Protein AF-A0A3C0S9X4-F1 (afdb_monomer_lite)

Secondary structure (DSSP, 8-state):
-PPEEETTS-EE-SSHHHHHIIIIISSSEEEETTEEEEEEE-SSS-EEEEEEE--BTTB--EEEEEEGGGHHHHHHHHHHHHHH-

Sequence (85 aa):
MSVFINKNGLTVGNSSRDLFEEVMRGTGFVMGRNSSLYIENAGLHDKLIVVTRGADSRSPLRTEKFPANQFQKAVDLFTCWCAEG

pLDDT: mean 89.52, std 8.13, range [51.62, 96.38]

Foldseek 3Di:
DKFKAFPVRDTFDLDLVRVCCCCVPNRQKIDTAQKIWGWDDPDPPWIKIKIWGDDDPVDHTDIDIHTPVCSVVSSVVNVVSNVVD

Radius of gyration: 12.12 Å; chains: 1; bounding box: 34×28×29 Å

Structure (mmCIF, N/CA/C/O backbone):
data_AF-A0A3C0S9X4-F1
#
_entry.id   AF-A0A3C0S9X4-F1
#
loop_
_atom_site.group_PDB
_atom_site.id
_atom_site.type_symbol
_atom_site.label_atom_id
_atom_site.label_alt_id
_atom_site.label_comp_id
_atom_site.label_asym_id
_atom_site.label_entity_id
_atom_site.label_seq_id
_atom_site.pdbx_PDB_ins_code
_atom_site.Cartn_x
_atom_site.Cartn_y
_atom_site.Cartn_z
_atom_site.occupancy
_atom_site.B_iso_or_equiv
_atom_site.auth_seq_id
_atom_site.auth_comp_id
_atom_site.auth_asym_id
_atom_site.auth_atom_id
_atom_site.pdbx_PDB_model_num
ATOM 1 N N . MET A 1 1 ? 16.849 4.211 -4.202 1.00 51.62 1 MET A N 1
ATOM 2 C CA . MET A 1 1 ? 15.805 5.100 -3.649 1.00 51.62 1 MET A CA 1
ATOM 3 C C . MET A 1 1 ? 14.464 4.577 -4.136 1.00 51.62 1 MET A C 1
ATOM 5 O O . MET A 1 1 ? 14.235 4.606 -5.339 1.00 51.62 1 MET A O 1
ATOM 9 N N . SER A 1 2 ? 13.628 4.029 -3.259 1.00 67.75 2 SER A N 1
ATOM 10 C CA . SER A 1 2 ? 12.277 3.603 -3.640 1.00 67.75 2 SER A CA 1
ATOM 11 C C . SER A 1 2 ? 11.390 4.841 -3.716 1.00 67.75 2 SER A C 1
ATOM 13 O O . SER A 1 2 ? 11.281 5.565 -2.728 1.00 67.75 2 SER A O 1
ATOM 15 N N . VAL A 1 3 ? 10.822 5.122 -4.888 1.00 84.75 3 VAL A N 1
ATOM 16 C CA . VAL A 1 3 ? 9.832 6.191 -5.055 1.00 84.75 3 VAL A CA 1
ATOM 17 C C . VAL A 1 3 ? 8.468 5.583 -4.772 1.00 84.75 3 VAL A C 1
ATOM 19 O O . VAL A 1 3 ? 8.068 4.631 -5.443 1.00 84.75 3 VAL A O 1
ATOM 22 N N . PHE A 1 4 ? 7.783 6.110 -3.764 1.00 94.12 4 PHE A N 1
ATOM 23 C CA . PHE A 1 4 ? 6.423 5.716 -3.431 1.00 94.12 4 PHE A CA 1
ATOM 24 C C . PHE A 1 4 ? 5.449 6.782 -3.912 1.00 94.12 4 PHE A C 1
ATOM 26 O O . PHE A 1 4 ? 5.751 7.969 -3.821 1.00 94.12 4 PHE A O 1
ATOM 33 N N . ILE A 1 5 ? 4.303 6.362 -4.439 1.00 94.75 5 ILE A N 1
ATOM 34 C CA . ILE A 1 5 ? 3.303 7.245 -5.046 1.00 94.75 5 ILE A CA 1
ATOM 35 C C . ILE A 1 5 ? 1.940 6.955 -4.423 1.00 94.75 5 ILE A C 1
ATOM 37 O O . ILE A 1 5 ? 1.531 5.798 -4.363 1.00 94.75 5 ILE A O 1
ATOM 41 N N . ASN A 1 6 ? 1.222 7.976 -3.965 1.00 95.19 6 ASN A N 1
ATOM 42 C CA . ASN A 1 6 ? -0.124 7.799 -3.417 1.00 95.19 6 ASN A CA 1
ATOM 43 C C . ASN A 1 6 ? -1.208 7.761 -4.509 1.00 95.19 6 ASN A C 1
ATOM 45 O O . ASN A 1 6 ? -0.933 7.900 -5.704 1.00 95.19 6 ASN A O 1
ATOM 49 N N . LYS A 1 7 ? -2.473 7.613 -4.100 1.00 93.06 7 LYS A N 1
ATOM 50 C CA . LYS A 1 7 ? -3.627 7.569 -5.019 1.00 93.06 7 LYS A CA 1
ATOM 51 C C . LYS A 1 7 ? -3.748 8.793 -5.939 1.00 93.06 7 LYS A C 1
ATOM 53 O O . LYS A 1 7 ? -4.310 8.682 -7.024 1.00 93.06 7 LYS A O 1
ATOM 58 N N . ASN A 1 8 ? -3.226 9.942 -5.515 1.00 93.19 8 ASN A N 1
ATOM 59 C CA . ASN A 1 8 ? -3.304 11.202 -6.254 1.00 93.19 8 ASN A CA 1
ATOM 60 C C . ASN A 1 8 ? -2.112 11.414 -7.202 1.00 93.19 8 ASN A C 1
ATOM 62 O O . ASN A 1 8 ? -2.021 12.465 -7.832 1.00 93.19 8 ASN A O 1
ATOM 66 N N . GLY A 1 9 ? -1.186 10.455 -7.294 1.00 91.62 9 GLY A N 1
ATOM 67 C CA . GLY A 1 9 ? 0.026 10.599 -8.100 1.00 91.62 9 GLY A CA 1
ATOM 68 C C . GLY A 1 9 ? 1.124 11.428 -7.427 1.00 91.62 9 GLY A C 1
ATOM 69 O O . GLY A 1 9 ? 2.077 11.821 -8.096 1.00 91.62 9 GLY A O 1
ATOM 70 N N . LEU A 1 10 ? 1.008 11.706 -6.123 1.00 93.44 10 LEU A N 1
ATOM 71 C CA . LEU A 1 10 ? 2.005 12.469 -5.370 1.00 93.44 10 LEU A CA 1
ATOM 72 C C . LEU A 1 10 ? 3.041 11.542 -4.738 1.00 93.44 10 LEU A C 1
ATOM 74 O O . LEU A 1 10 ? 2.707 10.457 -4.259 1.00 93.44 10 LEU A O 1
ATOM 78 N N . THR A 1 11 ? 4.292 11.997 -4.703 1.00 93.12 11 THR A N 1
ATOM 79 C CA . THR A 1 11 ? 5.385 11.274 -4.051 1.00 93.12 11 THR A CA 1
ATOM 80 C C . THR A 1 11 ? 5.196 11.235 -2.538 1.00 93.12 11 THR A C 1
ATOM 82 O O . THR A 1 11 ? 4.961 12.263 -1.907 1.00 93.12 11 THR A O 1
ATOM 85 N N . VAL A 1 12 ? 5.361 10.049 -1.963 1.00 93.12 12 VAL A N 1
ATOM 86 C CA . VAL A 1 12 ? 5.306 9.777 -0.525 1.00 93.12 12 VAL A CA 1
ATOM 87 C C . VAL A 1 12 ? 6.724 9.517 -0.025 1.00 93.12 12 VAL A C 1
ATOM 89 O O . VAL A 1 12 ? 7.543 8.917 -0.728 1.00 93.12 12 VAL A O 1
ATOM 92 N N . GLY A 1 13 ? 7.024 9.973 1.191 1.00 90.00 13 GLY A N 1
ATOM 93 C CA . GLY A 1 13 ? 8.284 9.651 1.852 1.00 90.00 13 GLY A CA 1
ATOM 94 C C . GLY A 1 13 ? 8.450 8.143 2.062 1.00 90.00 13 GLY A C 1
ATOM 95 O O . GLY A 1 13 ? 7.485 7.382 2.089 1.00 90.00 13 GLY A O 1
ATOM 96 N N . ASN A 1 14 ? 9.696 7.692 2.183 1.00 86.88 14 ASN A N 1
ATOM 97 C CA . ASN A 1 14 ? 10.021 6.269 2.295 1.00 86.88 14 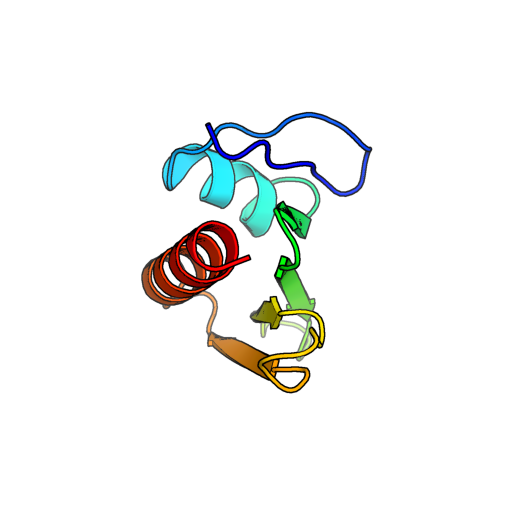ASN A CA 1
ATOM 98 C C . ASN A 1 14 ? 10.169 5.772 3.739 1.00 86.88 14 ASN A C 1
ATOM 100 O O . ASN A 1 14 ? 10.504 4.604 3.944 1.00 86.88 14 ASN A O 1
ATOM 104 N N . SER A 1 15 ? 9.936 6.633 4.732 1.00 89.88 15 SER A N 1
ATOM 105 C CA . SER A 1 15 ? 9.956 6.227 6.132 1.00 89.88 15 SER A CA 1
ATOM 106 C C . SER A 1 15 ? 8.654 5.517 6.514 1.00 89.88 15 SER A C 1
ATOM 108 O O . SER A 1 15 ? 7.588 5.784 5.957 1.00 89.88 15 SER A O 1
ATOM 110 N N . SER A 1 16 ? 8.713 4.635 7.517 1.00 88.81 16 SER A N 1
ATOM 111 C CA . SER A 1 16 ? 7.515 3.984 8.069 1.00 88.81 16 SER A CA 1
ATOM 112 C C . SER A 1 16 ? 6.481 4.996 8.567 1.00 88.81 16 SER A C 1
ATOM 114 O O . SER A 1 16 ? 5.283 4.743 8.476 1.00 88.81 16 SER A O 1
ATOM 116 N N . ARG A 1 17 ? 6.936 6.162 9.039 1.00 92.12 17 ARG A N 1
ATOM 117 C CA . ARG A 1 17 ? 6.076 7.267 9.464 1.00 92.12 17 ARG A CA 1
ATOM 118 C C . ARG A 1 17 ? 5.336 7.907 8.292 1.00 92.12 17 ARG A C 1
ATOM 120 O O . ARG A 1 17 ? 4.136 8.120 8.406 1.00 92.12 17 ARG A O 1
ATOM 127 N N . ASP A 1 18 ? 6.018 8.187 7.185 1.00 93.38 18 ASP A N 1
ATOM 128 C CA . ASP A 1 18 ? 5.380 8.794 6.007 1.00 93.38 18 ASP A CA 1
ATOM 129 C C . ASP A 1 18 ? 4.344 7.846 5.398 1.00 93.38 18 ASP A C 1
ATOM 131 O O . AS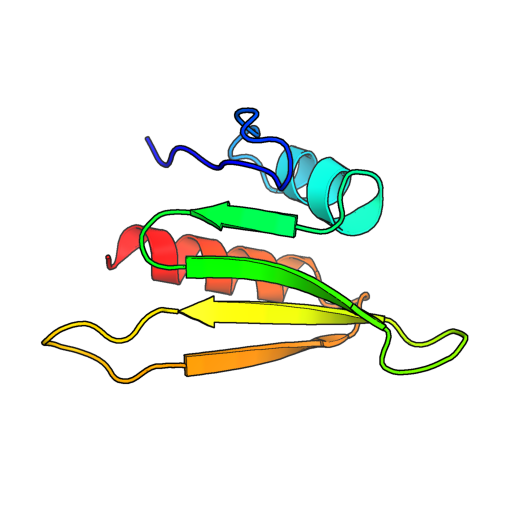P A 1 18 ? 3.228 8.252 5.076 1.00 93.38 18 ASP A O 1
ATOM 135 N N . LEU A 1 19 ? 4.687 6.556 5.324 1.00 93.50 19 LEU A N 1
ATOM 136 C CA . LEU A 1 19 ? 3.759 5.511 4.902 1.00 93.50 19 LEU A CA 1
ATOM 137 C C . LEU A 1 19 ? 2.569 5.392 5.859 1.00 93.50 19 LEU A C 1
ATOM 139 O O . LEU A 1 19 ? 1.445 5.201 5.403 1.00 93.50 19 LEU A O 1
ATOM 143 N N . PHE A 1 20 ? 2.787 5.516 7.172 1.00 93.38 20 PHE A N 1
ATOM 144 C CA . PHE A 1 20 ? 1.700 5.501 8.152 1.00 93.38 20 PHE A CA 1
ATOM 145 C C . PHE A 1 20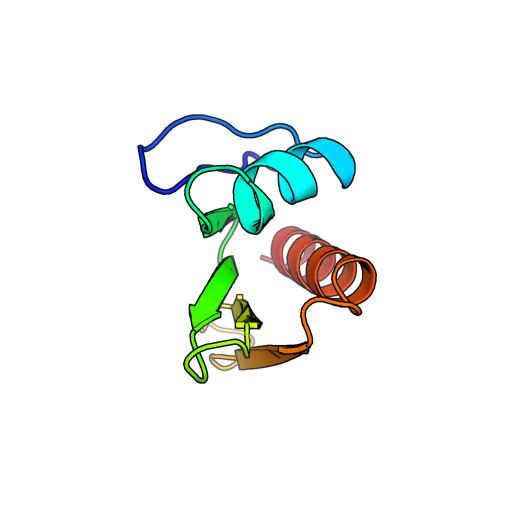 ? 0.749 6.671 7.937 1.00 93.38 20 PHE A C 1
ATOM 147 O O . PHE A 1 20 ? -0.460 6.468 7.860 1.00 93.38 20 PHE A O 1
ATOM 154 N N . GLU A 1 21 ? 1.281 7.883 7.808 1.00 93.69 21 GLU A N 1
ATOM 155 C CA . GLU A 1 21 ? 0.466 9.071 7.572 1.00 93.69 21 GLU A CA 1
ATOM 156 C C . GLU A 1 21 ? -0.345 8.930 6.280 1.00 93.69 21 GLU A C 1
ATOM 158 O O . GLU A 1 21 ? -1.554 9.138 6.301 1.00 93.69 21 GLU A O 1
ATOM 163 N N . GLU A 1 22 ? 0.260 8.475 5.182 1.00 94.88 22 GLU A N 1
ATOM 164 C CA . GLU A 1 22 ? -0.446 8.332 3.906 1.00 94.88 22 GLU A CA 1
ATOM 165 C C . GLU A 1 22 ? -1.494 7.201 3.913 1.00 94.88 22 GLU A C 1
ATOM 167 O O . GLU A 1 22 ? -2.624 7.389 3.456 1.00 94.88 22 GLU A O 1
ATOM 172 N N . VAL A 1 23 ? -1.155 6.029 4.457 1.00 93.75 23 VAL A N 1
ATOM 173 C CA . VAL A 1 23 ? -2.024 4.839 4.414 1.00 93.75 23 VAL A CA 1
ATOM 174 C C . VAL A 1 23 ? -3.102 4.872 5.499 1.00 93.75 23 VAL A C 1
ATOM 176 O O . VAL A 1 23 ? -4.217 4.419 5.265 1.00 93.75 23 VAL A O 1
ATOM 179 N N . MET A 1 24 ? -2.821 5.401 6.690 1.00 90.56 24 MET A N 1
ATOM 180 C CA . MET A 1 24 ? -3.796 5.398 7.791 1.00 90.56 24 MET A CA 1
ATOM 181 C C . MET A 1 24 ? -4.604 6.688 7.897 1.00 90.56 24 MET A C 1
ATOM 183 O O . MET A 1 24 ? -5.729 6.656 8.401 1.00 90.56 24 MET A O 1
ATOM 187 N N . ARG A 1 25 ? -4.042 7.823 7.462 1.00 90.88 25 ARG A N 1
ATOM 188 C CA . ARG A 1 25 ? -4.631 9.158 7.674 1.00 90.88 25 ARG A CA 1
ATOM 189 C C . ARG A 1 25 ? -4.837 9.946 6.377 1.00 90.88 25 ARG A C 1
ATOM 191 O O . ARG A 1 25 ? -5.664 10.853 6.365 1.00 90.88 25 ARG A O 1
ATOM 198 N N . GLY A 1 26 ? -4.104 9.604 5.321 1.00 92.12 26 GLY A N 1
ATOM 199 C CA . GLY A 1 26 ? -4.144 10.233 4.006 1.00 92.12 26 GLY A CA 1
ATOM 200 C C . GLY A 1 26 ? -5.103 9.537 3.045 1.00 92.12 26 GLY A C 1
ATOM 201 O O . GLY A 1 26 ? -6.267 9.291 3.363 1.00 92.12 26 GLY A O 1
ATOM 202 N N . THR A 1 27 ? -4.622 9.236 1.837 1.00 93.56 27 THR A N 1
ATOM 203 C CA . THR A 1 27 ? -5.448 8.651 0.767 1.00 93.56 27 THR A CA 1
ATOM 204 C C . THR A 1 27 ? -5.775 7.175 0.978 1.00 93.56 27 THR A C 1
ATOM 206 O O . THR A 1 27 ? -6.645 6.639 0.286 1.00 93.56 27 THR A O 1
ATOM 209 N N . GLY A 1 28 ? -5.098 6.512 1.919 1.00 94.25 28 GLY A N 1
ATOM 210 C CA . GLY A 1 28 ? -5.320 5.100 2.205 1.00 94.25 28 GLY A CA 1
ATOM 211 C C . GLY A 1 28 ? -4.626 4.149 1.239 1.00 94.25 28 GLY A C 1
ATOM 212 O O . GLY A 1 28 ? -4.942 2.961 1.239 1.00 94.25 28 GLY A O 1
ATOM 213 N N . PHE A 1 29 ? -3.731 4.649 0.385 1.00 94.81 29 PHE A N 1
ATOM 214 C CA . PHE A 1 29 ? -3.150 3.869 -0.698 1.00 94.81 29 PHE A CA 1
ATOM 215 C C .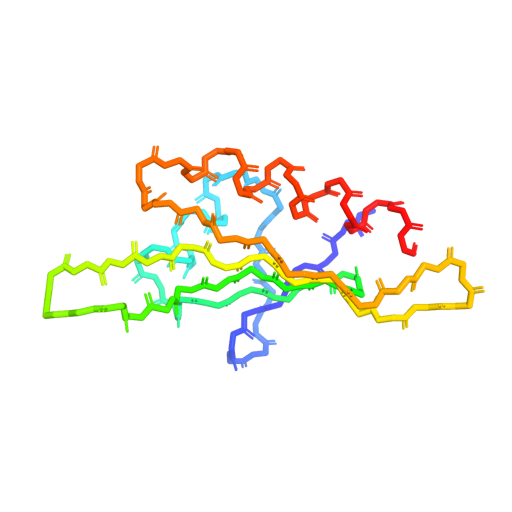 PHE A 1 29 ? -1.779 4.406 -1.110 1.00 94.81 29 PHE A C 1
ATOM 217 O O . PHE A 1 29 ? -1.615 5.596 -1.379 1.00 94.81 29 PHE A O 1
ATOM 224 N N . VAL A 1 30 ? -0.813 3.499 -1.221 1.00 96.00 30 VAL A N 1
ATOM 225 C CA . VAL A 1 30 ? 0.550 3.759 -1.679 1.00 96.00 30 VAL A CA 1
ATOM 226 C C . VAL A 1 30 ? 0.967 2.684 -2.678 1.00 96.00 30 VAL A C 1
ATOM 228 O O . VAL A 1 30 ? 0.779 1.491 -2.457 1.00 96.00 30 VAL A O 1
ATOM 231 N N . MET A 1 31 ? 1.581 3.107 -3.777 1.00 94.31 31 MET A N 1
ATOM 232 C CA . MET A 1 31 ? 2.245 2.256 -4.759 1.00 94.31 31 MET A CA 1
ATOM 233 C C . MET A 1 31 ? 3.750 2.369 -4.615 1.00 94.31 31 MET A C 1
ATOM 235 O O . MET A 1 31 ? 4.295 3.455 -4.425 1.00 94.31 31 MET A O 1
ATOM 239 N N . GLY A 1 32 ? 4.415 1.236 -4.771 1.00 92.19 32 GLY A N 1
ATOM 240 C CA . GLY A 1 32 ? 5.849 1.140 -4.961 1.00 92.19 32 GLY A CA 1
ATOM 241 C C . GLY A 1 32 ? 6.169 0.295 -6.186 1.00 92.19 32 GLY A C 1
ATOM 242 O O . GLY A 1 32 ? 5.316 0.002 -7.027 1.00 92.19 32 GLY A O 1
ATOM 243 N N . ARG A 1 33 ? 7.431 -0.108 -6.300 1.00 90.06 33 ARG A N 1
ATOM 244 C CA . ARG A 1 33 ? 7.892 -0.919 -7.425 1.00 90.06 33 ARG A CA 1
ATOM 245 C C . ARG A 1 33 ? 7.245 -2.306 -7.379 1.00 90.06 33 ARG A C 1
ATOM 247 O O . ARG A 1 33 ? 7.467 -3.063 -6.439 1.00 90.06 33 ARG A O 1
ATOM 254 N N . ASN A 1 34 ? 6.434 -2.614 -8.393 1.00 90.06 34 ASN A N 1
ATOM 255 C CA . ASN A 1 34 ? 5.693 -3.874 -8.537 1.00 90.06 34 ASN A CA 1
ATOM 256 C C . ASN A 1 34 ? 4.852 -4.279 -7.303 1.00 90.06 34 ASN A C 1
ATOM 258 O O . ASN A 1 34 ? 4.488 -5.442 -7.152 1.00 90.06 34 ASN A O 1
ATOM 262 N N . SER A 1 35 ? 4.550 -3.339 -6.405 1.00 92.94 35 SER A N 1
ATOM 263 C CA . SER A 1 35 ? 3.850 -3.617 -5.151 1.00 92.94 35 SER A CA 1
ATOM 264 C C . SER A 1 35 ? 2.944 -2.455 -4.764 1.00 92.94 35 SER A C 1
ATOM 266 O O . SER A 1 35 ? 3.217 -1.306 -5.110 1.00 92.94 35 SER A O 1
ATOM 268 N N . SER A 1 36 ? 1.886 -2.730 -4.009 1.00 94.56 36 SER A N 1
ATOM 269 C CA . SER A 1 36 ? 1.022 -1.699 -3.432 1.00 94.56 36 SER A CA 1
ATOM 270 C C . SER A 1 36 ? 0.635 -2.029 -1.993 1.00 94.56 36 SER A C 1
ATOM 272 O O . SER A 1 36 ? 0.648 -3.191 -1.588 1.00 94.56 36 SER A O 1
ATOM 274 N N . LEU A 1 37 ? 0.323 -0.988 -1.231 1.00 96.00 37 LEU A N 1
ATOM 275 C CA . LEU A 1 37 ? -0.045 -1.013 0.178 1.00 96.00 37 LEU A CA 1
ATOM 276 C C . LEU A 1 37 ? -1.277 -0.129 0.361 1.00 96.00 37 LEU A C 1
ATOM 278 O O . LEU A 1 37 ? -1.218 1.068 0.081 1.00 96.00 37 LEU A O 1
ATOM 282 N N . TYR A 1 38 ? -2.392 -0.689 0.819 1.00 95.56 38 TYR A N 1
ATOM 283 C CA . TYR A 1 38 ? -3.640 0.064 0.920 1.00 95.56 38 TYR A CA 1
ATOM 284 C C . TYR A 1 38 ? -4.585 -0.435 2.001 1.00 95.56 38 TYR A C 1
ATOM 286 O O . TYR A 1 38 ? -4.454 -1.553 2.484 1.00 95.56 38 TYR A O 1
ATOM 294 N N . ILE A 1 39 ? -5.549 0.399 2.381 1.00 94.06 39 ILE A N 1
ATOM 295 C CA . ILE A 1 39 ? -6.604 0.033 3.325 1.00 94.06 39 ILE A CA 1
ATOM 296 C C . ILE A 1 39 ? -7.833 -0.478 2.580 1.00 94.06 39 ILE A C 1
ATOM 298 O O . ILE A 1 39 ? -8.337 0.157 1.655 1.00 94.06 39 ILE A O 1
ATOM 302 N N . GLU A 1 40 ? -8.349 -1.608 3.041 1.00 92.75 40 GLU A N 1
ATOM 303 C CA . GLU A 1 40 ? -9.629 -2.179 2.648 1.00 92.75 40 GLU A CA 1
ATOM 304 C C . GLU A 1 40 ? -10.573 -2.153 3.857 1.00 92.75 40 GLU A C 1
ATOM 306 O O . GLU A 1 40 ? -10.203 -2.557 4.962 1.00 92.75 40 GLU A O 1
ATOM 311 N N . ASN A 1 41 ? -11.802 -1.671 3.664 1.00 88.06 41 ASN A N 1
ATOM 312 C CA . ASN A 1 41 ? -12.830 -1.745 4.700 1.00 88.06 41 ASN A CA 1
ATOM 313 C C . ASN A 1 41 ? -13.472 -3.137 4.642 1.00 88.06 41 ASN A C 1
ATOM 315 O O . ASN A 1 41 ? -14.233 -3.424 3.718 1.00 88.06 41 ASN A O 1
ATOM 319 N N . ALA A 1 42 ? -13.167 -3.990 5.620 1.00 81.38 42 ALA A N 1
ATOM 320 C CA . ALA A 1 42 ? -13.757 -5.324 5.756 1.00 81.38 42 ALA A CA 1
ATOM 321 C C . ALA A 1 42 ? -15.078 -5.307 6.554 1.00 81.38 42 ALA A C 1
ATOM 323 O O . ALA A 1 42 ? -15.781 -6.314 6.626 1.00 81.38 42 ALA A O 1
ATOM 324 N N . GLY A 1 43 ? -15.447 -4.154 7.123 1.00 80.75 43 GLY A N 1
ATOM 325 C CA . GLY A 1 43 ? -16.720 -3.918 7.798 1.00 80.75 43 GLY A CA 1
ATOM 326 C C . GLY A 1 43 ? -16.898 -2.454 8.209 1.00 80.75 43 GLY A C 1
ATOM 327 O O . GLY A 1 43 ? -16.101 -1.595 7.841 1.00 80.75 43 GLY A O 1
ATOM 328 N N . LEU A 1 44 ? -17.935 -2.167 9.006 1.00 75.50 44 LEU A N 1
ATOM 329 C CA . LEU A 1 44 ? -18.247 -0.801 9.467 1.00 75.50 44 LEU A CA 1
ATOM 330 C C . LEU A 1 44 ? -17.119 -0.192 10.324 1.00 75.50 44 LEU A C 1
ATOM 332 O O . LEU A 1 44 ? -16.859 1.007 10.263 1.00 75.50 44 LEU A O 1
ATOM 336 N N . HIS A 1 45 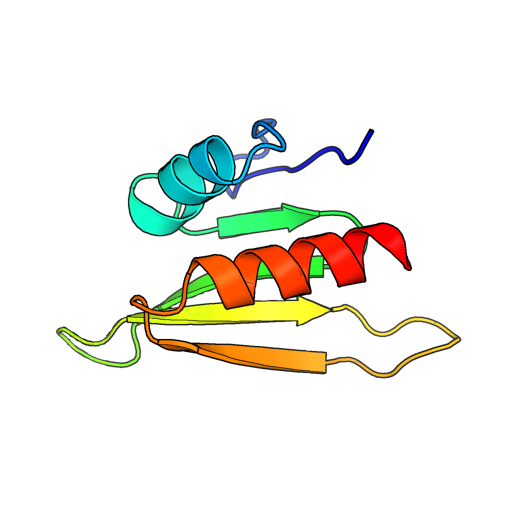? -16.448 -1.036 11.111 1.00 77.38 45 HIS A N 1
ATOM 337 C CA . HIS A 1 45 ? -15.347 -0.656 12.000 1.00 77.38 45 HIS A CA 1
ATOM 338 C C . HIS A 1 45 ? -14.057 -1.438 11.736 1.00 77.38 45 HIS A C 1
ATOM 340 O O . HIS A 1 45 ? -13.040 -1.152 12.364 1.00 77.38 45 HIS A O 1
ATOM 346 N N . ASP A 1 46 ? -14.089 -2.406 10.818 1.00 84.44 46 ASP A N 1
ATOM 347 C CA . ASP A 1 46 ? -12.951 -3.277 10.555 1.00 84.44 46 ASP A CA 1
ATOM 348 C C . ASP A 1 46 ? -12.200 -2.817 9.306 1.00 84.44 46 ASP A C 1
ATOM 350 O O . ASP A 1 46 ? -12.766 -2.706 8.213 1.00 84.44 46 ASP A O 1
ATOM 354 N N . LYS A 1 47 ? -10.917 -2.515 9.499 1.00 88.50 47 LYS A N 1
ATOM 355 C CA . LYS A 1 47 ? -10.001 -2.081 8.448 1.00 88.50 47 LYS A CA 1
ATOM 356 C C . LYS A 1 47 ? -8.856 -3.072 8.354 1.00 88.50 47 LYS A C 1
ATOM 358 O O . LYS A 1 47 ? -8.156 -3.322 9.341 1.00 88.50 47 LYS A O 1
ATOM 363 N N . LEU A 1 48 ? -8.633 -3.565 7.146 1.00 94.12 48 LEU A N 1
ATOM 364 C CA . LEU A 1 48 ? -7.489 -4.391 6.806 1.00 94.12 48 LEU A CA 1
ATOM 365 C C . LEU A 1 48 ? -6.493 -3.569 6.000 1.00 94.12 48 LEU A C 1
ATOM 367 O O . LEU A 1 48 ? -6.862 -2.769 5.146 1.00 94.12 48 LEU A O 1
ATOM 371 N N . ILE A 1 49 ? -5.219 -3.794 6.268 1.00 95.75 49 ILE A N 1
ATOM 372 C CA . ILE A 1 49 ? -4.116 -3.330 5.447 1.00 95.75 49 ILE A CA 1
ATOM 373 C C . ILE A 1 49 ? -3.810 -4.445 4.463 1.00 95.75 49 ILE A C 1
ATOM 375 O O . ILE A 1 49 ? -3.500 -5.567 4.857 1.00 95.75 49 ILE A O 1
ATOM 379 N N . VAL A 1 50 ? -3.892 -4.138 3.184 1.00 96.38 50 VAL A N 1
ATOM 380 C CA . VAL A 1 50 ? -3.654 -5.071 2.099 1.00 96.38 50 VAL A CA 1
ATOM 381 C C . VAL A 1 50 ? -2.339 -4.709 1.433 1.00 96.38 50 VAL A C 1
ATOM 383 O O . VAL A 1 50 ? -2.116 -3.561 1.049 1.00 96.38 50 VAL A O 1
ATOM 386 N N . VAL A 1 51 ? -1.469 -5.703 1.302 1.00 96.12 51 VAL A N 1
ATOM 387 C CA . VAL A 1 51 ? -0.226 -5.612 0.541 1.00 96.12 51 VAL A CA 1
ATOM 388 C C . VAL A 1 51 ? -0.370 -6.508 -0.674 1.00 96.12 51 VAL A C 1
ATOM 390 O O . VAL A 1 51 ? -0.668 -7.696 -0.538 1.00 96.12 51 VAL A O 1
ATOM 393 N N . THR A 1 52 ? -0.154 -5.965 -1.864 1.00 94.94 52 THR A N 1
ATOM 394 C CA . THR A 1 52 ? -0.134 -6.754 -3.099 1.00 94.94 52 THR A CA 1
ATOM 395 C C . THR A 1 52 ? 1.212 -6.625 -3.787 1.00 94.94 52 THR A C 1
ATOM 397 O O . THR A 1 52 ? 1.819 -5.557 -3.774 1.00 94.94 52 THR A O 1
ATOM 400 N N . ARG A 1 53 ? 1.667 -7.716 -4.402 1.00 92.12 53 ARG A N 1
ATOM 401 C CA . ARG A 1 53 ? 2.789 -7.744 -5.342 1.00 92.12 53 ARG A CA 1
ATOM 402 C C . ARG A 1 53 ? 2.276 -8.223 -6.685 1.00 92.12 53 ARG A C 1
ATOM 404 O O . ARG A 1 53 ? 1.618 -9.264 -6.742 1.00 92.12 53 ARG A O 1
ATOM 411 N N . GLY A 1 54 ? 2.582 -7.473 -7.738 1.00 87.19 54 GLY A N 1
ATOM 412 C CA . GLY A 1 54 ? 2.296 -7.855 -9.115 1.00 87.19 54 GLY A CA 1
ATOM 413 C C . GLY A 1 54 ? 3.005 -9.156 -9.491 1.00 87.19 54 GLY A C 1
ATOM 414 O O . GLY A 1 54 ? 4.070 -9.472 -8.957 1.00 87.19 54 GLY A O 1
ATOM 415 N N . ALA A 1 55 ? 2.412 -9.916 -10.411 1.00 82.94 55 ALA A N 1
ATOM 416 C CA . ALA A 1 55 ? 3.096 -11.058 -11.002 1.00 82.94 55 ALA A CA 1
ATOM 417 C C . ALA A 1 55 ? 4.264 -10.562 -11.864 1.00 82.94 55 ALA A C 1
ATOM 419 O O . ALA A 1 55 ? 4.096 -9.652 -12.677 1.00 82.94 55 ALA A O 1
ATOM 420 N N . ASP A 1 56 ? 5.430 -11.176 -11.708 1.00 78.00 56 ASP A N 1
ATOM 421 C CA . ASP A 1 56 ? 6.568 -10.993 -12.601 1.00 78.00 56 ASP A CA 1
ATOM 422 C C . ASP A 1 56 ? 6.999 -12.354 -13.170 1.00 78.00 56 ASP A C 1
ATOM 424 O O . ASP A 1 56 ? 6.428 -13.402 -12.864 1.00 78.00 56 ASP A O 1
ATOM 428 N N . SER A 1 57 ? 8.026 -12.364 -14.019 1.00 71.94 57 SER A N 1
ATOM 429 C CA . SER A 1 57 ? 8.504 -13.606 -14.639 1.00 71.94 57 SER A CA 1
ATOM 430 C C . SER A 1 57 ? 9.118 -14.602 -13.637 1.00 71.94 57 SER A C 1
ATOM 432 O O . SER A 1 57 ? 9.470 -15.711 -14.035 1.00 71.94 57 SER A O 1
ATOM 434 N N . ARG A 1 58 ? 9.286 -14.214 -12.362 1.00 72.25 58 ARG A N 1
ATOM 435 C CA . ARG A 1 58 ? 9.940 -14.998 -11.302 1.00 72.25 58 ARG A CA 1
ATOM 436 C C . ARG A 1 58 ? 9.007 -15.332 -10.137 1.00 72.25 58 ARG A C 1
ATOM 438 O O . ARG A 1 58 ? 9.389 -16.106 -9.261 1.00 72.25 58 ARG A O 1
ATOM 445 N N . SER A 1 59 ? 7.813 -14.753 -10.079 1.00 74.31 59 SER A N 1
ATOM 446 C CA . SER A 1 59 ? 6.928 -14.858 -8.931 1.00 74.31 59 SER A CA 1
ATOM 447 C C . SER A 1 59 ? 5.458 -14.605 -9.280 1.00 74.31 59 SER A C 1
ATOM 449 O O . SER A 1 59 ? 5.137 -13.658 -9.999 1.00 74.31 59 SER A O 1
ATOM 451 N N . PRO A 1 60 ? 4.534 -15.401 -8.711 1.00 83.50 60 PRO A N 1
ATOM 452 C CA . PRO A 1 60 ? 3.107 -15.196 -8.912 1.00 83.50 60 PRO A CA 1
ATOM 453 C C . PRO A 1 60 ? 2.615 -13.925 -8.208 1.00 83.50 60 PRO A C 1
ATOM 455 O O . PRO A 1 60 ? 3.238 -13.435 -7.258 1.00 83.50 60 PRO A O 1
ATOM 458 N N . LEU A 1 61 ? 1.449 -13.442 -8.654 1.00 89.00 61 LEU A N 1
ATOM 459 C CA . LEU A 1 61 ? 0.675 -12.420 -7.951 1.00 89.00 61 LEU A CA 1
ATOM 460 C C . LEU A 1 61 ? 0.460 -12.879 -6.505 1.00 89.00 61 LEU A C 1
ATOM 462 O O . LEU A 1 61 ? -0.018 -13.992 -6.273 1.00 8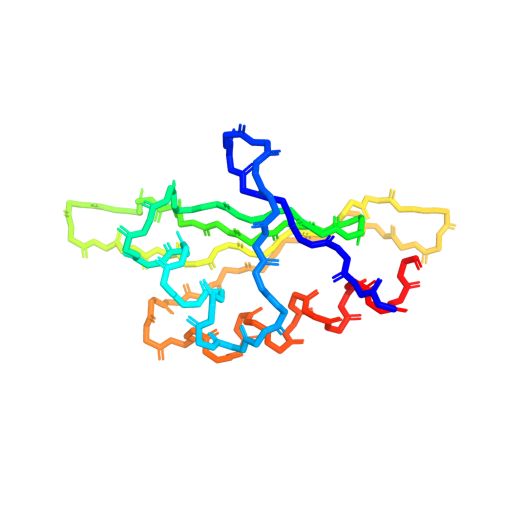9.00 61 LEU A O 1
ATOM 466 N N . ARG A 1 62 ? 0.796 -12.022 -5.540 1.00 93.50 62 ARG A N 1
ATOM 467 C CA . ARG A 1 62 ? 0.603 -12.328 -4.121 1.00 93.50 62 ARG A CA 1
ATOM 468 C C . ARG A 1 62 ? -0.117 -11.190 -3.424 1.00 93.50 62 ARG A C 1
ATOM 470 O O . ARG A 1 62 ? 0.168 -10.019 -3.663 1.00 93.50 62 ARG A O 1
ATOM 477 N N . THR A 1 63 ? -1.041 -11.553 -2.546 1.00 95.25 63 THR A N 1
ATOM 478 C CA . THR A 1 63 ? -1.804 -10.622 -1.722 1.00 95.25 63 THR A CA 1
ATOM 479 C C . THR A 1 63 ? -1.775 -11.112 -0.290 1.00 95.25 63 THR A C 1
ATOM 481 O O . THR A 1 63 ? -2.100 -12.266 -0.031 1.00 95.25 63 THR A O 1
ATOM 484 N N . GLU A 1 64 ? -1.396 -10.234 0.628 1.00 95.81 64 GLU A N 1
ATOM 485 C CA . GLU A 1 64 ? -1.399 -10.493 2.065 1.00 95.81 64 GLU A CA 1
ATOM 486 C C . GLU A 1 64 ? -2.247 -9.424 2.752 1.00 95.81 64 GLU A C 1
ATOM 488 O O . GLU A 1 64 ? -2.192 -8.244 2.391 1.00 95.81 64 GLU A O 1
ATOM 493 N N . LYS A 1 65 ? -3.058 -9.839 3.726 1.00 95.94 65 LYS A N 1
ATOM 494 C CA . LYS A 1 65 ? -3.935 -8.947 4.491 1.00 95.94 65 LYS A CA 1
ATOM 495 C C . LYS A 1 65 ? -3.527 -8.957 5.955 1.00 95.94 65 LYS A C 1
ATOM 497 O O . LYS A 1 65 ? -3.317 -10.014 6.543 1.00 95.94 65 LYS A O 1
ATOM 502 N N . PHE A 1 66 ? -3.472 -7.776 6.548 1.00 94.62 66 PHE A N 1
ATOM 503 C CA . PHE A 1 66 ? -3.109 -7.563 7.940 1.00 94.62 66 PHE A CA 1
ATOM 504 C C . PHE A 1 66 ? -4.204 -6.762 8.642 1.00 94.62 66 PHE A C 1
ATOM 506 O O . PHE A 1 66 ? -4.762 -5.846 8.042 1.00 94.62 66 PHE A O 1
ATOM 513 N N . PRO A 1 67 ? -4.506 -7.034 9.917 1.00 92.38 67 PRO A N 1
ATOM 514 C CA . PRO A 1 67 ? -5.313 -6.116 10.712 1.00 92.38 67 PRO A CA 1
ATOM 515 C C . PRO A 1 67 ? -4.589 -4.770 10.878 1.00 92.38 67 PRO A C 1
ATOM 517 O O . PRO A 1 67 ? -3.357 -4.720 10.892 1.00 92.38 67 PRO A O 1
ATOM 520 N N . ALA A 1 68 ? -5.337 -3.676 11.051 1.00 87.50 68 ALA A N 1
ATOM 521 C CA . ALA A 1 68 ? -4.773 -2.323 11.166 1.00 87.50 68 ALA A CA 1
ATOM 522 C C . ALA A 1 68 ? -3.700 -2.167 12.269 1.00 87.50 68 ALA A C 1
ATOM 524 O O . ALA A 1 68 ? -2.783 -1.359 12.137 1.00 87.50 68 ALA A O 1
ATOM 525 N N . ASN A 1 69 ? -3.765 -2.972 13.336 1.00 90.25 69 ASN A N 1
ATOM 526 C CA . ASN A 1 69 ? -2.766 -2.978 14.411 1.00 90.25 69 ASN A CA 1
ATOM 527 C C . ASN A 1 69 ? -1.426 -3.644 14.027 1.00 90.25 69 ASN A C 1
ATOM 529 O O . ASN A 1 69 ? -0.452 -3.513 14.763 1.00 90.25 69 ASN A O 1
ATOM 533 N N . GLN A 1 70 ? -1.351 -4.333 12.884 1.00 93.88 70 GLN A N 1
ATOM 534 C CA . GLN A 1 70 ? -0.138 -4.962 12.350 1.00 93.88 70 GLN A CA 1
ATOM 535 C C . GLN A 1 70 ? 0.512 -4.123 11.242 1.00 93.88 70 GLN A C 1
ATOM 537 O O . GLN A 1 70 ? 1.201 -4.657 10.373 1.00 93.88 70 GLN A O 1
ATOM 542 N N . PHE A 1 71 ? 0.337 -2.800 11.291 1.00 93.31 71 PHE A N 1
ATOM 543 C CA . PHE A 1 71 ? 0.861 -1.882 10.282 1.00 93.31 71 PHE A CA 1
ATOM 544 C C . PHE A 1 71 ? 2.347 -2.061 9.984 1.00 93.31 71 PHE A C 1
ATOM 546 O O . PHE A 1 71 ? 2.725 -2.138 8.818 1.00 93.31 71 PHE A O 1
ATOM 553 N N . GLN A 1 72 ? 3.179 -2.204 11.017 1.00 94.06 72 GLN A N 1
ATOM 554 C CA . GLN A 1 72 ? 4.615 -2.367 10.815 1.00 94.06 72 GLN A CA 1
ATOM 555 C C . GLN A 1 72 ? 4.934 -3.611 9.972 1.00 94.06 72 GLN A C 1
ATOM 557 O O . GLN A 1 72 ? 5.696 -3.513 9.021 1.00 94.06 72 GLN A O 1
ATOM 562 N N . LYS A 1 73 ? 4.264 -4.746 10.226 1.00 95.50 73 LYS A N 1
ATOM 563 C CA . LYS A 1 73 ? 4.455 -5.974 9.435 1.00 95.50 73 LYS A CA 1
ATOM 564 C C . LYS A 1 73 ? 4.051 -5.793 7.973 1.00 95.50 73 LYS A C 1
ATOM 566 O O . LYS A 1 73 ? 4.723 -6.313 7.087 1.00 95.50 73 LYS A O 1
ATOM 571 N N . ALA A 1 74 ? 2.964 -5.063 7.721 1.00 95.56 74 ALA A N 1
ATOM 572 C CA . ALA A 1 74 ? 2.517 -4.770 6.364 1.00 95.56 74 ALA A CA 1
ATOM 573 C C . ALA A 1 74 ? 3.531 -3.888 5.615 1.00 95.56 74 ALA A C 1
ATOM 575 O O . ALA A 1 74 ? 3.840 -4.158 4.456 1.00 95.56 74 ALA A O 1
ATOM 576 N N . VAL A 1 75 ? 4.094 -2.874 6.283 1.00 93.94 75 VAL A N 1
ATOM 577 C CA . VAL A 1 75 ? 5.146 -2.014 5.716 1.00 93.94 75 VAL A CA 1
ATOM 578 C C . VAL A 1 75 ? 6.440 -2.785 5.475 1.00 93.94 75 VAL A C 1
ATOM 580 O O . VAL A 1 75 ? 7.041 -2.635 4.412 1.00 93.94 75 VAL A O 1
ATOM 583 N N . ASP A 1 76 ? 6.859 -3.630 6.414 1.00 94.75 76 ASP A N 1
ATOM 584 C CA . ASP A 1 76 ? 8.060 -4.456 6.265 1.00 94.75 76 ASP A CA 1
ATOM 585 C C . ASP A 1 76 ? 7.926 -5.389 5.051 1.00 94.75 76 ASP A C 1
ATOM 587 O O . ASP A 1 76 ? 8.834 -5.481 4.226 1.00 94.75 76 ASP A O 1
ATOM 591 N N . LEU A 1 77 ? 6.756 -6.014 4.872 1.00 94.50 77 LEU A N 1
ATOM 592 C CA . LEU A 1 77 ? 6.476 -6.838 3.696 1.00 94.50 77 LEU A CA 1
ATOM 593 C C . LEU A 1 77 ? 6.461 -6.012 2.402 1.00 94.50 77 LEU A C 1
ATOM 595 O O . LEU A 1 77 ? 7.092 -6.393 1.418 1.00 94.50 77 LEU A O 1
ATOM 599 N N . PHE A 1 78 ? 5.762 -4.875 2.400 1.00 94.31 78 PHE A N 1
ATOM 600 C CA . PHE A 1 78 ? 5.667 -3.984 1.242 1.00 94.31 78 PHE A CA 1
ATOM 601 C C . PHE A 1 78 ? 7.045 -3.488 0.785 1.00 94.31 78 PHE A C 1
ATOM 603 O O . PHE A 1 78 ? 7.359 -3.512 -0.405 1.00 94.31 78 PHE A O 1
ATOM 610 N N . THR A 1 79 ? 7.883 -3.057 1.728 1.00 92.19 79 THR A N 1
ATOM 611 C CA . THR A 1 79 ? 9.237 -2.564 1.449 1.00 92.19 79 THR A CA 1
ATOM 612 C C . THR A 1 79 ? 10.164 -3.682 0.982 1.00 92.19 79 THR A C 1
ATOM 614 O O . THR A 1 79 ? 10.929 -3.464 0.041 1.00 92.19 79 THR A O 1
ATOM 617 N N . CYS A 1 80 ? 10.048 -4.882 1.561 1.00 91.44 80 CYS A N 1
ATOM 618 C CA . CYS A 1 80 ? 10.750 -6.078 1.100 1.00 91.44 80 CYS A CA 1
ATOM 619 C C . CYS A 1 80 ? 10.400 -6.397 -0.362 1.00 91.44 80 CYS A C 1
ATOM 621 O O . CYS A 1 80 ? 11.293 -6.464 -1.204 1.00 91.44 80 CYS A O 1
ATOM 623 N N . TRP A 1 81 ? 9.112 -6.471 -0.704 1.00 91.31 81 TRP A N 1
ATOM 624 C CA . TRP A 1 81 ? 8.673 -6.733 -2.079 1.00 91.31 81 TRP A CA 1
ATOM 625 C C . TRP A 1 81 ? 9.069 -5.631 -3.066 1.00 91.31 81 TRP A C 1
ATOM 627 O O . TRP A 1 81 ? 9.443 -5.928 -4.200 1.00 91.31 81 TRP A O 1
ATOM 637 N N . CYS A 1 82 ? 9.068 -4.365 -2.642 1.00 89.12 82 CYS A N 1
ATOM 638 C CA . CYS A 1 82 ? 9.565 -3.261 -3.467 1.00 89.12 82 CYS A CA 1
ATOM 639 C C . CYS A 1 82 ? 11.072 -3.346 -3.754 1.00 89.12 82 CYS A C 1
ATOM 641 O O . CYS A 1 82 ? 11.522 -2.793 -4.759 1.00 89.12 82 CYS A O 1
ATOM 643 N N . ALA A 1 83 ? 11.855 -3.973 -2.871 1.00 85.56 83 ALA A N 1
ATOM 644 C CA . ALA A 1 83 ? 13.296 -4.147 -3.044 1.00 85.56 83 ALA A CA 1
ATOM 645 C C . ALA A 1 83 ? 13.652 -5.338 -3.954 1.00 85.56 83 ALA A C 1
ATOM 647 O O . ALA A 1 83 ? 14.721 -5.334 -4.559 1.00 85.56 83 ALA A O 1
ATOM 648 N N . GLU A 1 84 ? 12.769 -6.335 -4.059 1.00 78.50 84 GLU A N 1
ATOM 649 C CA . GLU A 1 84 ? 12.945 -7.521 -4.913 1.00 78.50 84 GLU A CA 1
ATOM 650 C C . GLU A 1 84 ? 12.606 -7.277 -6.397 1.00 78.50 84 GLU A C 1
ATOM 652 O O . GLU A 1 84 ? 13.108 -7.995 -7.270 1.00 78.50 84 GLU A O 1
ATOM 657 N N . GLY A 1 85 ? 11.720 -6.309 -6.671 1.00 60.97 85 GLY A N 1
ATOM 658 C CA . GLY A 1 85 ? 11.187 -6.000 -8.007 1.00 60.97 85 GLY A CA 1
ATOM 659 C C . GLY A 1 85 ? 12.113 -5.218 -8.929 1.00 60.97 85 GLY A C 1
ATOM 660 O O . GLY A 1 85 ? 13.184 -4.734 -8.506 1.00 60.97 85 GLY A O 1
#